Protein AF-A0A2V7EZ72-F1 (afdb_monomer)

Nearest PDB structures (foldseek):
  2m5o-assembly1_A  TM=7.471E-01  e=1.810E-03  Homo sapiens
  1veh-assembly1_A  TM=6.987E-01  e=1.286E-03  Mus musculus
  6nuk-assembly1_A  TM=4.969E-01  e=6.182E+00  synthetic construct
  8sur-assembly1_B  TM=3.525E-01  e=4.392E+00  Mus musculus

Structure (mmCIF, N/CA/C/O backbone):
data_AF-A0A2V7EZ72-F1
#
_entry.id   AF-A0A2V7EZ72-F1
#
loop_
_atom_site.group_PDB
_atom_site.id
_atom_site.type_symbol
_atom_site.label_atom_id
_atom_site.label_alt_id
_atom_site.label_comp_id
_atom_site.label_asym_id
_atom_site.label_entity_id
_atom_site.label_seq_id
_atom_site.pdbx_PDB_ins_code
_atom_site.Cartn_x
_atom_site.Cartn_y
_atom_site.Cartn_z
_atom_site.occupancy
_atom_site.B_iso_or_equiv
_atom_site.auth_seq_id
_atom_site.auth_comp_id
_atom_site.auth_asym_id
_atom_site.auth_atom_id
_atom_site.pdbx_PDB_model_num
ATOM 1 N N . MET A 1 1 ? -7.415 -7.072 31.006 1.00 46.84 1 MET A N 1
ATOM 2 C CA . MET A 1 1 ? -6.227 -7.075 30.124 1.00 46.84 1 MET A CA 1
ATOM 3 C C . MET A 1 1 ? -6.629 -6.366 28.836 1.00 46.84 1 MET A C 1
ATOM 5 O O . MET A 1 1 ? -7.737 -6.609 28.391 1.00 46.84 1 MET A O 1
ATOM 9 N N . SER A 1 2 ? -5.783 -5.436 28.381 1.00 45.78 2 SER A N 1
ATOM 10 C CA . SER A 1 2 ? -5.834 -4.524 27.220 1.00 45.78 2 SER A CA 1
ATOM 11 C C . SER A 1 2 ? -7.028 -4.547 26.265 1.00 45.78 2 SER A C 1
ATOM 13 O O . SER A 1 2 ? -7.158 -5.459 25.461 1.00 45.78 2 SER A O 1
ATOM 15 N N . GLU A 1 3 ? -7.749 -3.429 26.219 1.00 49.47 3 GLU A N 1
ATOM 16 C CA . GLU A 1 3 ? -8.521 -3.004 25.049 1.00 49.47 3 GLU A CA 1
ATOM 17 C C . GLU A 1 3 ? -8.048 -1.588 24.696 1.00 49.47 3 GLU A C 1
ATOM 19 O O . GLU A 1 3 ? -8.564 -0.580 25.167 1.00 49.47 3 GLU A O 1
ATOM 24 N N . ALA A 1 4 ? -6.929 -1.525 23.979 1.00 51.88 4 ALA A N 1
ATOM 25 C CA . ALA A 1 4 ? -6.326 -0.292 23.491 1.00 51.88 4 ALA A CA 1
ATOM 26 C C . ALA A 1 4 ? -5.857 -0.558 22.064 1.00 51.88 4 ALA A C 1
ATOM 28 O O . ALA A 1 4 ? -4.697 -0.896 21.855 1.00 51.88 4 ALA A O 1
ATOM 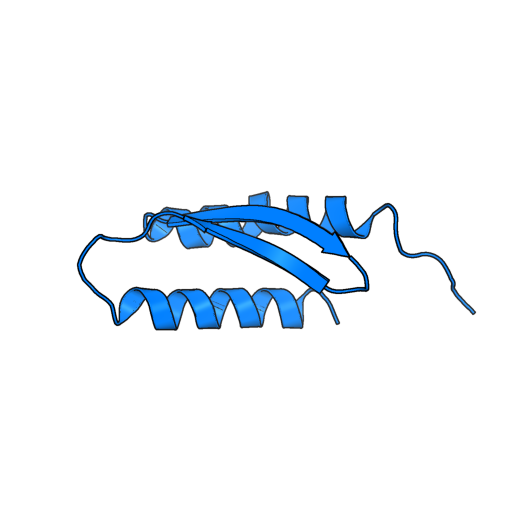29 N N . ALA A 1 5 ? -6.762 -0.510 21.090 1.00 56.25 5 ALA A N 1
ATOM 30 C CA . ALA A 1 5 ? -6.373 -0.580 19.685 1.00 56.25 5 ALA A CA 1
ATOM 31 C C . ALA A 1 5 ? -7.541 -0.181 18.786 1.00 56.25 5 ALA A C 1
ATOM 33 O O . ALA A 1 5 ? -8.363 -1.029 18.455 1.00 56.25 5 ALA A O 1
ATOM 34 N N . THR A 1 6 ? -7.625 1.084 18.363 1.00 55.09 6 THR A N 1
ATOM 35 C CA . THR A 1 6 ? -8.225 1.395 17.045 1.00 55.09 6 THR A CA 1
ATOM 36 C C . THR A 1 6 ? -7.945 2.783 16.448 1.00 55.09 6 THR A C 1
ATOM 38 O O . THR A 1 6 ? -8.020 2.860 15.225 1.00 55.09 6 THR A O 1
ATOM 41 N N . PRO A 1 7 ? -7.552 3.861 17.162 1.00 54.66 7 PRO A N 1
ATOM 42 C CA . PRO A 1 7 ? -7.206 5.108 16.466 1.00 54.66 7 PRO A CA 1
ATOM 43 C C . PRO A 1 7 ? -5.800 5.087 15.834 1.00 54.66 7 PRO A C 1
ATOM 45 O O . PRO A 1 7 ? -5.550 5.812 14.875 1.00 54.66 7 PRO A O 1
ATOM 48 N N . ASP A 1 8 ? -4.897 4.223 16.308 1.00 67.56 8 ASP A N 1
ATOM 49 C CA . ASP A 1 8 ? -3.488 4.220 15.888 1.00 67.56 8 ASP A CA 1
ATOM 50 C C . ASP A 1 8 ? -3.183 3.263 14.732 1.00 67.56 8 ASP A C 1
ATOM 52 O O . ASP A 1 8 ? -2.169 3.428 14.059 1.00 67.56 8 ASP A O 1
ATOM 56 N N . LEU A 1 9 ? -4.027 2.251 14.485 1.00 76.62 9 LEU A N 1
ATOM 57 C CA . LEU A 1 9 ? -3.731 1.209 13.493 1.00 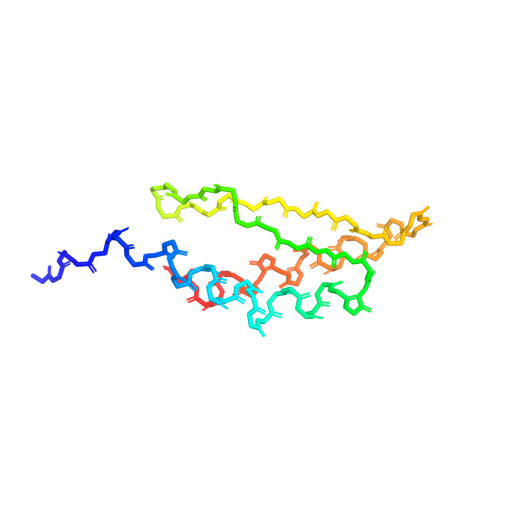76.62 9 LEU A CA 1
ATOM 58 C C . LEU A 1 9 ? -3.585 1.818 12.095 1.00 76.62 9 LEU A C 1
ATOM 60 O O . LEU A 1 9 ? -2.634 1.508 11.388 1.00 76.62 9 LEU A O 1
ATOM 64 N N . LYS A 1 10 ? -4.471 2.755 11.741 1.00 80.31 10 LYS A N 1
ATOM 65 C CA . LYS A 1 10 ? -4.396 3.501 10.482 1.00 80.31 10 LYS A CA 1
ATOM 66 C C . LYS A 1 10 ? -3.081 4.269 10.352 1.00 80.31 10 LYS A C 1
ATOM 68 O O . LYS A 1 10 ? -2.414 4.131 9.335 1.00 80.31 10 LYS A O 1
ATOM 73 N N . SER A 1 11 ? -2.694 5.035 11.373 1.00 82.31 11 SER A N 1
ATOM 74 C CA . SER A 1 11 ? -1.444 5.805 11.348 1.00 82.31 11 SER A CA 1
ATOM 75 C C . SER A 1 11 ? -0.218 4.901 11.294 1.00 82.31 11 SER A C 1
ATOM 77 O O . SER A 1 11 ? 0.680 5.159 10.509 1.00 82.31 11 SER A O 1
ATOM 79 N N . ARG A 1 12 ? -0.197 3.805 12.062 1.00 81.88 12 ARG A N 1
ATOM 80 C CA . ARG A 1 12 ? 0.901 2.828 12.041 1.00 81.88 12 ARG A CA 1
ATOM 81 C C . ARG A 1 12 ? 1.046 2.165 10.678 1.00 81.88 12 ARG A C 1
ATOM 83 O O . ARG A 1 12 ? 2.159 2.024 10.193 1.00 81.88 12 ARG A O 1
ATOM 90 N N . VAL A 1 13 ? -0.074 1.770 10.074 1.00 83.12 13 VAL A N 1
ATOM 91 C CA . VAL A 1 13 ? -0.110 1.193 8.727 1.00 83.12 13 VAL A CA 1
ATOM 92 C C . VAL A 1 13 ? 0.366 2.212 7.695 1.00 83.12 13 VAL A C 1
ATOM 94 O O . VAL A 1 13 ? 1.179 1.863 6.849 1.00 83.12 13 VAL A O 1
ATOM 97 N N . GLN A 1 14 ? -0.101 3.460 7.776 1.00 85.38 14 GLN A N 1
ATOM 98 C CA . GLN A 1 14 ? 0.325 4.543 6.889 1.00 85.38 14 GLN A CA 1
ATOM 99 C C . GLN A 1 14 ? 1.841 4.765 6.978 1.00 85.38 14 GLN A C 1
ATOM 101 O O . GLN A 1 14 ? 2.510 4.767 5.952 1.00 85.38 14 GLN A O 1
ATOM 106 N N . ASP A 1 15 ? 2.391 4.859 8.191 1.00 87.00 15 ASP A N 1
ATOM 107 C CA . ASP A 1 15 ? 3.832 5.029 8.418 1.00 87.00 15 ASP A CA 1
ATOM 108 C C . ASP A 1 15 ? 4.636 3.861 7.828 1.00 87.00 15 ASP A C 1
ATOM 110 O O . ASP A 1 15 ? 5.628 4.066 7.131 1.00 87.00 15 ASP A O 1
ATOM 114 N N . LEU A 1 16 ? 4.174 2.623 8.037 1.00 84.81 16 LEU A N 1
ATOM 115 C CA . LEU A 1 16 ? 4.768 1.415 7.452 1.00 84.81 16 LEU A CA 1
ATOM 116 C C . LEU A 1 16 ? 4.738 1.439 5.925 1.00 84.81 16 LEU A C 1
ATOM 118 O O . LEU A 1 16 ? 5.707 1.048 5.268 1.00 84.81 16 LEU A O 1
ATOM 122 N N . ILE A 1 17 ? 3.621 1.895 5.356 1.00 85.94 17 ILE A N 1
ATOM 123 C CA . ILE A 1 17 ? 3.482 2.013 3.914 1.00 85.94 17 ILE A CA 1
ATOM 124 C C . ILE A 1 17 ? 4.496 3.023 3.400 1.00 85.94 17 ILE A C 1
ATOM 126 O O . ILE A 1 17 ? 5.309 2.657 2.565 1.00 85.94 17 ILE A O 1
ATOM 130 N N . ASP A 1 18 ? 4.522 4.241 3.930 1.00 86.62 18 ASP A N 1
ATOM 131 C CA . ASP A 1 18 ? 5.399 5.305 3.441 1.00 86.62 18 ASP A CA 1
ATOM 132 C C . ASP A 1 18 ? 6.896 5.032 3.674 1.00 86.62 18 ASP A C 1
ATOM 134 O O . ASP A 1 18 ? 7.724 5.382 2.831 1.00 86.62 18 ASP A O 1
ATOM 138 N N . THR A 1 19 ? 7.263 4.364 4.773 1.00 86.69 19 THR A N 1
ATOM 139 C CA . THR A 1 19 ? 8.674 4.110 5.124 1.00 86.69 19 THR A CA 1
ATOM 140 C C . THR A 1 19 ? 9.244 2.814 4.553 1.00 86.69 19 THR A C 1
ATOM 142 O O . T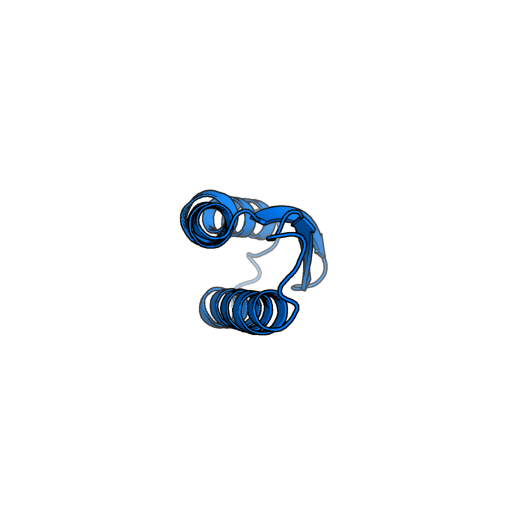HR A 1 19 ? 10.436 2.774 4.242 1.00 86.69 19 THR A O 1
ATOM 145 N N . MET A 1 20 ? 8.433 1.761 4.396 1.00 84.19 20 MET A N 1
ATOM 146 C CA . MET A 1 20 ? 8.899 0.449 3.925 1.00 84.19 20 MET A CA 1
ATOM 147 C C . MET A 1 20 ? 8.276 0.027 2.597 1.00 84.19 20 MET A C 1
ATOM 149 O O . MET A 1 20 ? 9.002 -0.363 1.682 1.00 84.19 20 MET A O 1
ATOM 153 N N . ILE A 1 21 ? 6.946 0.088 2.468 1.00 82.94 21 ILE A N 1
ATOM 154 C CA . ILE A 1 21 ? 6.257 -0.470 1.293 1.00 82.94 21 ILE A CA 1
ATOM 155 C C . ILE A 1 21 ? 6.472 0.423 0.070 1.00 82.94 21 ILE A C 1
ATOM 157 O O . ILE A 1 21 ? 6.972 -0.048 -0.945 1.00 82.94 21 ILE A O 1
ATOM 161 N N . ASN A 1 22 ? 6.163 1.712 0.165 1.00 84.38 22 ASN A N 1
ATOM 162 C CA . ASN A 1 22 ? 6.251 2.689 -0.912 1.00 84.38 22 ASN A CA 1
ATOM 163 C C . ASN A 1 22 ? 7.645 2.719 -1.568 1.00 84.38 22 ASN A C 1
ATOM 165 O O . ASN A 1 22 ? 7.703 2.562 -2.784 1.00 84.38 22 ASN A O 1
ATOM 169 N N . PRO A 1 23 ? 8.779 2.801 -0.836 1.00 84.44 23 PRO A N 1
ATOM 170 C CA . PRO A 1 23 ? 10.101 2.722 -1.463 1.00 84.44 23 PRO A CA 1
ATOM 171 C C . PRO A 1 23 ? 10.402 1.349 -2.087 1.00 84.44 23 PRO A C 1
ATOM 173 O O . PRO A 1 23 ? 11.030 1.294 -3.148 1.00 84.44 23 PRO A O 1
ATOM 176 N N . ALA A 1 24 ? 9.938 0.247 -1.484 1.00 79.44 24 ALA A N 1
ATOM 177 C CA . ALA A 1 24 ? 10.114 -1.094 -2.045 1.00 79.44 24 ALA A CA 1
ATOM 178 C C . ALA A 1 24 ? 9.349 -1.274 -3.369 1.00 79.44 24 ALA A C 1
ATOM 180 O O . ALA A 1 24 ? 9.875 -1.869 -4.310 1.00 79.44 24 ALA A O 1
ATOM 181 N N . VAL A 1 25 ? 8.132 -0.727 -3.471 1.00 76.81 25 VAL A N 1
ATOM 182 C CA . VAL A 1 25 ? 7.306 -0.821 -4.687 1.00 76.81 25 VAL A CA 1
ATOM 183 C C . VAL A 1 25 ? 7.732 0.221 -5.728 1.00 76.81 25 VAL A C 1
ATOM 185 O O . VAL A 1 25 ? 7.770 -0.087 -6.922 1.00 76.81 25 VAL A O 1
ATOM 188 N N . ALA A 1 26 ? 8.151 1.415 -5.292 1.00 80.12 26 ALA A N 1
ATOM 189 C CA . ALA A 1 26 ? 8.656 2.482 -6.160 1.00 80.12 26 ALA A CA 1
ATOM 190 C C . ALA A 1 26 ? 9.912 2.052 -6.923 1.00 80.12 26 ALA A C 1
ATOM 192 O O . ALA A 1 26 ? 10.045 2.359 -8.108 1.00 80.12 26 ALA A O 1
ATOM 193 N N . GLY A 1 27 ? 10.786 1.255 -6.296 1.00 73.25 27 GLY A N 1
ATOM 194 C CA . GLY A 1 27 ? 11.930 0.622 -6.965 1.00 73.25 27 GLY A CA 1
ATOM 195 C C . GLY A 1 27 ? 11.546 -0.330 -8.109 1.00 73.25 27 GLY A C 1
ATOM 196 O O . GLY A 1 27 ? 12.385 -0.678 -8.939 1.00 73.25 27 GLY A O 1
ATOM 197 N N . HIS A 1 28 ? 10.279 -0.739 -8.186 1.00 71.06 28 HIS A N 1
ATOM 198 C CA . HIS A 1 28 ? 9.722 -1.578 -9.249 1.00 71.06 28 HIS A CA 1
ATOM 199 C C . HIS A 1 28 ? 8.731 -0.831 -10.161 1.00 71.06 28 HIS A C 1
ATOM 201 O O . HIS A 1 28 ? 8.141 -1.429 -11.064 1.00 71.06 28 HIS A O 1
ATOM 207 N N . GLY A 1 29 ? 8.596 0.488 -9.982 1.00 75.75 29 GLY A N 1
ATOM 208 C CA . GLY A 1 29 ? 7.702 1.340 -10.769 1.00 75.75 29 GLY A CA 1
ATOM 209 C C . GLY A 1 29 ? 6.232 1.260 -10.354 1.00 75.75 29 GLY A C 1
ATOM 210 O O . GLY A 1 29 ? 5.365 1.656 -11.134 1.00 75.75 29 GLY A O 1
ATOM 211 N N . GLY A 1 30 ? 5.954 0.737 -9.158 1.00 78.50 30 GLY A N 1
ATOM 212 C CA . GLY A 1 30 ? 4.635 0.757 -8.536 1.00 78.50 30 GLY A CA 1
ATOM 213 C C . GLY A 1 30 ? 4.610 1.588 -7.257 1.00 78.50 30 GLY A C 1
ATOM 214 O O . GLY A 1 30 ? 5.622 2.103 -6.803 1.00 78.50 30 GLY A O 1
ATOM 215 N N . PHE A 1 31 ? 3.435 1.727 -6.677 1.00 83.19 31 PHE A N 1
ATOM 216 C CA . PHE A 1 31 ? 3.167 2.432 -5.438 1.00 8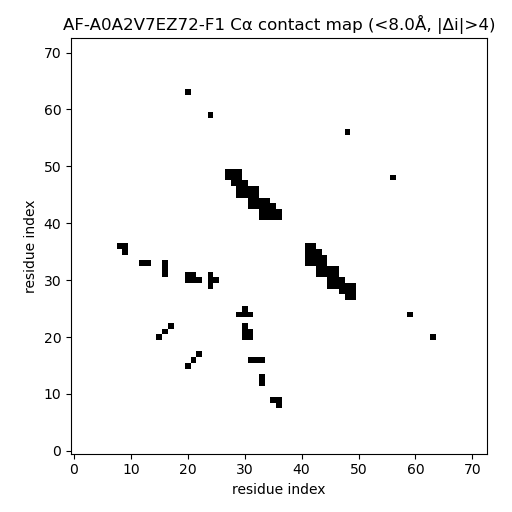3.19 31 PHE A CA 1
ATOM 217 C C . PHE A 1 31 ? 2.006 1.741 -4.725 1.00 83.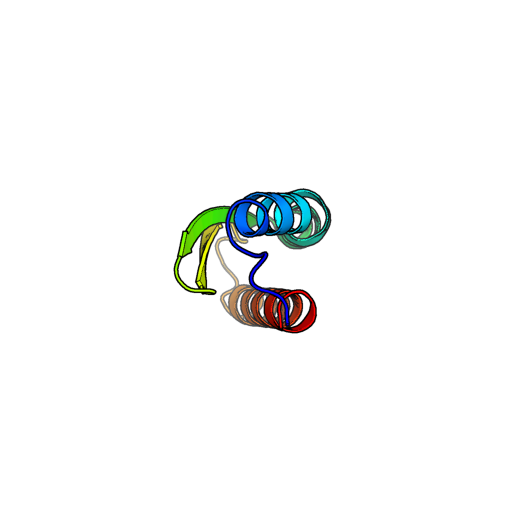19 31 PHE A C 1
ATOM 219 O O . PHE A 1 31 ? 1.216 1.013 -5.336 1.00 83.19 31 PHE A O 1
ATOM 226 N N . VAL A 1 32 ? 1.911 1.952 -3.418 1.00 83.62 32 VAL A N 1
ATOM 227 C CA . VAL A 1 32 ? 0.835 1.397 -2.594 1.00 83.62 32 VAL A CA 1
ATOM 228 C C . VAL A 1 32 ? 0.254 2.515 -1.756 1.00 83.62 32 VAL A C 1
ATOM 230 O O . VAL A 1 32 ? 0.994 3.253 -1.116 1.00 83.62 32 VAL A O 1
ATOM 233 N N . GLU A 1 33 ? -1.067 2.616 -1.746 1.00 85.25 33 GLU A N 1
ATOM 234 C CA . GLU A 1 33 ? -1.801 3.589 -0.950 1.00 85.25 33 GLU A CA 1
ATOM 235 C C . GLU A 1 33 ? -2.788 2.894 -0.015 1.00 85.25 33 GLU A C 1
ATOM 237 O O . GLU A 1 33 ? -3.440 1.902 -0.364 1.00 85.25 33 GLU A O 1
ATOM 242 N N . LEU A 1 34 ? -2.906 3.446 1.191 1.00 86.38 34 LEU A N 1
ATOM 243 C CA . LEU A 1 34 ? -3.880 3.023 2.183 1.00 86.38 34 LEU A CA 1
ATOM 244 C C . LEU A 1 34 ? -5.265 3.563 1.814 1.00 86.38 34 LEU A C 1
ATOM 246 O O . LEU A 1 34 ? -5.481 4.771 1.825 1.00 86.38 34 LEU A O 1
ATOM 250 N N . ILE A 1 35 ? -6.211 2.669 1.524 1.00 87.75 35 ILE A N 1
ATOM 251 C CA . ILE A 1 35 ? -7.608 3.039 1.266 1.00 87.75 35 ILE A CA 1
ATOM 252 C C . ILE A 1 35 ? -8.351 3.176 2.592 1.00 87.75 35 ILE A C 1
ATOM 254 O O . ILE A 1 35 ? -8.930 4.221 2.882 1.00 87.75 35 ILE A O 1
ATOM 258 N N . ASP A 1 36 ? -8.350 2.108 3.392 1.00 84.19 36 ASP A N 1
ATOM 259 C CA . ASP A 1 36 ? -9.113 2.064 4.635 1.00 84.19 36 ASP A CA 1
ATOM 260 C C . ASP A 1 36 ? -8.596 0.985 5.591 1.00 84.19 36 ASP A C 1
ATOM 262 O O . ASP A 1 36 ? -7.894 0.055 5.189 1.00 84.19 36 ASP A O 1
ATOM 266 N N . VAL A 1 37 ? -8.961 1.093 6.866 1.00 83.06 37 VAL A N 1
ATOM 267 C CA . VAL A 1 37 ? -8.647 0.094 7.893 1.00 83.06 37 VAL A CA 1
ATOM 268 C C . VAL A 1 37 ? -9.900 -0.171 8.719 1.00 83.06 37 VAL A C 1
ATOM 270 O O . VAL A 1 37 ? -10.360 0.709 9.442 1.00 83.06 37 VAL A O 1
ATOM 273 N N . GLN A 1 38 ? -10.444 -1.385 8.629 1.00 81.50 38 GLN A N 1
ATOM 274 C CA . GLN A 1 38 ? -11.645 -1.801 9.363 1.00 81.50 38 GLN A CA 1
ATOM 275 C C . GLN A 1 38 ? -11.487 -3.220 9.902 1.00 81.50 38 GLN A C 1
ATOM 277 O O . GLN A 1 38 ? -11.014 -4.093 9.182 1.00 81.50 38 GLN A O 1
ATOM 282 N N . ASP A 1 39 ? -11.907 -3.465 11.146 1.00 72.94 39 ASP A N 1
ATOM 283 C CA . ASP A 1 39 ? -11.975 -4.806 11.754 1.00 72.94 39 ASP A CA 1
ATOM 284 C C . ASP A 1 39 ? -10.688 -5.636 11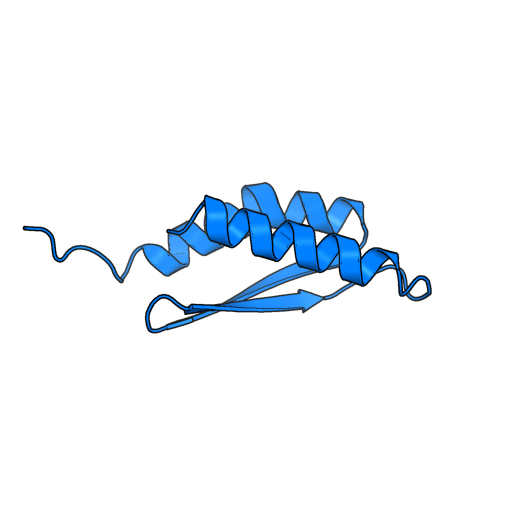.585 1.00 72.94 39 ASP A C 1
ATOM 286 O O . ASP A 1 39 ? -10.715 -6.775 11.114 1.00 72.94 39 ASP A O 1
ATOM 290 N N . ASN A 1 40 ? -9.530 -5.048 11.917 1.00 72.75 40 ASN A N 1
ATOM 291 C CA . ASN A 1 40 ? -8.208 -5.666 11.724 1.00 72.75 40 ASN A CA 1
ATOM 292 C C . ASN A 1 40 ? -7.856 -6.003 10.259 1.00 72.75 40 ASN A C 1
ATOM 294 O O . ASN A 1 40 ? -6.889 -6.715 9.993 1.00 72.75 40 ASN A O 1
ATOM 298 N N . ARG A 1 41 ? -8.613 -5.484 9.288 1.00 77.62 41 ARG A N 1
ATOM 299 C CA . ARG A 1 41 ? -8.338 -5.611 7.857 1.00 77.62 41 ARG A CA 1
ATOM 300 C C . ARG A 1 41 ? -7.872 -4.282 7.303 1.00 77.62 41 ARG A C 1
ATOM 302 O O . ARG A 1 41 ? -8.505 -3.247 7.493 1.00 77.62 41 ARG A O 1
ATOM 309 N N . VAL A 1 42 ? -6.768 -4.345 6.579 1.00 82.00 42 VAL A N 1
ATOM 310 C CA . VAL A 1 42 ? -6.179 -3.203 5.896 1.00 82.00 42 VAL A CA 1
ATOM 311 C C . VAL A 1 42 ? -6.521 -3.310 4.414 1.00 82.00 42 VAL A C 1
ATOM 313 O O . VAL A 1 42 ? -6.174 -4.294 3.759 1.00 82.00 42 VAL A O 1
ATOM 316 N N . TYR A 1 43 ? -7.208 -2.301 3.891 1.00 85.19 43 TYR A N 1
ATOM 317 C CA . TYR A 1 43 ? -7.520 -2.164 2.477 1.00 85.19 43 TYR A CA 1
ATOM 318 C C . TYR A 1 43 ? -6.476 -1.268 1.831 1.00 85.19 43 TYR A C 1
ATOM 320 O O . TYR A 1 43 ? -6.336 -0.095 2.173 1.00 85.19 43 TYR A O 1
ATOM 328 N N . LEU A 1 44 ? -5.747 -1.841 0.885 1.00 82.69 44 LEU A N 1
ATOM 329 C CA . LEU A 1 44 ? -4.675 -1.180 0.160 1.00 82.69 44 LEU A CA 1
ATOM 330 C C . LEU A 1 44 ? -5.016 -1.187 -1.318 1.00 82.69 44 LEU A C 1
ATOM 332 O O . LEU A 1 44 ? -5.521 -2.187 -1.835 1.00 82.69 44 LEU A O 1
ATOM 336 N N . THR A 1 45 ? -4.686 -0.100 -1.998 1.00 82.88 45 THR A N 1
ATOM 337 C CA . THR A 1 45 ? -4.634 -0.084 -3.453 1.00 82.88 45 THR A CA 1
ATOM 338 C C . THR A 1 45 ? -3.179 -0.087 -3.878 1.00 82.88 45 THR A C 1
ATOM 340 O O . THR A 1 45 ? -2.366 0.662 -3.344 1.00 82.88 45 THR A O 1
ATOM 343 N N . MET A 1 46 ? -2.835 -0.963 -4.812 1.00 79.12 46 MET A N 1
ATOM 344 C CA . MET A 1 46 ? -1.522 -0.960 -5.440 1.00 79.12 46 MET A CA 1
ATOM 345 C C . MET A 1 46 ? -1.712 -0.425 -6.850 1.00 79.12 46 MET A C 1
ATOM 347 O O . MET A 1 46 ? -2.570 -0.910 -7.590 1.00 79.12 46 MET A O 1
ATOM 351 N N . GLY A 1 47 ? -0.955 0.604 -7.195 1.00 74.69 47 GLY A N 1
ATOM 352 C CA . GLY A 1 47 ? -0.979 1.225 -8.508 1.00 74.69 47 GLY A CA 1
ATOM 353 C C . GLY A 1 47 ? 0.418 1.241 -9.097 1.00 74.69 47 GLY A C 1
ATOM 354 O O . GLY A 1 47 ? 1.406 1.247 -8.380 1.00 74.69 47 GLY A O 1
ATOM 355 N N . GLY A 1 48 ? 0.521 1.253 -10.418 1.00 69.56 48 GLY A N 1
ATOM 356 C CA . GLY A 1 48 ? 1.821 1.233 -11.077 1.00 69.56 48 GLY A CA 1
ATOM 357 C C . GLY A 1 48 ? 2.502 -0.138 -11.036 1.00 69.56 48 GLY A C 1
ATOM 358 O O . GLY A 1 48 ? 2.243 -1.002 -10.205 1.00 69.56 48 GLY A O 1
ATOM 359 N N . GLY A 1 49 ? 3.349 -0.335 -12.027 1.00 63.34 49 GLY A N 1
ATOM 360 C CA . GLY A 1 49 ? 3.929 -1.613 -12.385 1.00 63.34 49 GLY A CA 1
ATOM 361 C C . GLY A 1 49 ? 4.303 -1.546 -13.853 1.00 63.34 49 GLY A C 1
ATOM 362 O O . GLY A 1 49 ? 3.550 -1.012 -14.681 1.00 63.34 49 GLY A O 1
ATOM 363 N N . CYS A 1 50 ? 5.506 -2.031 -14.164 1.00 57.97 50 CYS A N 1
ATOM 364 C CA . CYS A 1 50 ? 5.976 -2.186 -15.533 1.00 57.97 50 CYS A CA 1
ATOM 365 C C . CYS A 1 50 ? 4.882 -2.858 -16.370 1.00 57.97 50 CYS A C 1
ATOM 367 O O . CYS A 1 50 ? 4.546 -4.018 -16.151 1.00 57.97 50 CYS A O 1
ATOM 369 N N . GLN A 1 51 ? 4.355 -2.100 -17.329 1.00 54.41 51 GLN A N 1
ATOM 370 C CA . GLN A 1 51 ? 3.201 -2.370 -18.191 1.00 54.41 51 GLN A CA 1
ATOM 371 C C . GLN A 1 51 ? 3.401 -3.570 -19.153 1.00 54.41 51 GLN A C 1
ATOM 373 O O . GLN A 1 51 ? 3.025 -3.490 -20.320 1.00 54.41 51 GLN A O 1
ATOM 378 N N . GLY A 1 52 ? 4.040 -4.671 -18.735 1.00 54.44 52 GLY A N 1
ATOM 379 C CA . GLY A 1 52 ? 4.410 -5.737 -19.672 1.00 54.44 52 GLY A CA 1
ATOM 380 C C . GLY A 1 52 ? 4.971 -7.054 -19.132 1.00 54.44 52 GLY A C 1
ATOM 381 O O . GLY A 1 52 ? 5.224 -7.935 -19.949 1.00 54.44 52 GLY A O 1
ATOM 382 N N . CYS A 1 53 ? 5.143 -7.258 -17.819 1.00 55.31 53 CYS A N 1
ATOM 383 C CA . CYS A 1 53 ? 5.738 -8.499 -17.295 1.00 55.31 53 CYS A CA 1
ATOM 384 C C . CYS A 1 53 ? 4.915 -9.091 -16.142 1.00 55.31 53 CYS A C 1
ATOM 386 O O . CYS A 1 53 ? 5.298 -8.976 -14.983 1.00 55.31 53 CYS A O 1
ATOM 388 N N . GLY A 1 54 ? 3.818 -9.791 -16.450 1.00 58.72 54 GLY A N 1
ATOM 389 C CA . GLY A 1 54 ? 2.887 -10.346 -15.450 1.00 58.72 54 GLY A CA 1
ATOM 390 C C . GLY A 1 54 ? 3.480 -11.327 -14.420 1.00 58.72 54 GLY A C 1
ATOM 391 O O . GLY A 1 54 ? 2.806 -11.672 -13.457 1.00 58.72 54 GLY A O 1
ATOM 392 N N . ALA A 1 55 ? 4.734 -11.767 -14.575 1.00 62.50 55 ALA A N 1
ATOM 393 C CA . ALA A 1 55 ? 5.446 -12.549 -13.559 1.00 62.50 55 ALA A CA 1
ATOM 394 C C . ALA A 1 55 ? 6.023 -11.686 -12.413 1.00 62.50 55 ALA A C 1
ATOM 396 O O . ALA A 1 55 ? 6.186 -12.174 -11.291 1.00 62.50 55 ALA A O 1
ATOM 3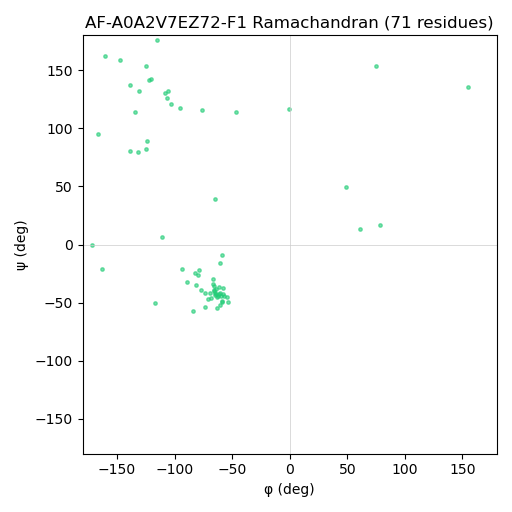97 N N . ALA A 1 56 ? 6.319 -10.407 -12.673 1.00 60.12 56 ALA A N 1
ATOM 398 C CA . ALA A 1 56 ? 6.858 -9.492 -11.669 1.00 60.12 56 ALA A CA 1
ATOM 399 C C . ALA A 1 56 ? 5.778 -9.080 -10.655 1.00 60.12 56 ALA A C 1
ATOM 401 O O . ALA A 1 56 ? 6.033 -9.124 -9.452 1.00 60.12 56 ALA A O 1
ATOM 402 N N . ASP A 1 57 ? 4.556 -8.800 -11.124 1.00 64.75 57 ASP A N 1
ATOM 403 C CA . ASP A 1 57 ? 3.408 -8.418 -10.289 1.00 64.75 57 ASP A CA 1
ATOM 404 C C . ASP A 1 57 ? 3.072 -9.450 -9.206 1.00 64.75 57 ASP A C 1
ATOM 406 O O . ASP A 1 57 ? 2.854 -9.099 -8.047 1.00 64.75 57 ASP A O 1
ATOM 410 N N . VAL A 1 58 ? 3.063 -10.740 -9.557 1.00 67.38 58 VAL A N 1
ATOM 411 C CA . VAL A 1 58 ? 2.698 -11.811 -8.611 1.00 67.38 58 VAL A CA 1
ATOM 412 C C . VAL A 1 58 ? 3.727 -11.922 -7.485 1.00 67.38 58 VAL A C 1
ATOM 414 O O . VAL A 1 58 ? 3.361 -12.092 -6.321 1.00 67.38 58 VAL A O 1
ATOM 417 N N . THR A 1 59 ? 5.012 -11.788 -7.819 1.00 70.44 59 THR A N 1
ATOM 418 C CA . THR A 1 59 ? 6.111 -11.885 -6.849 1.00 70.44 59 THR A CA 1
ATOM 419 C C . THR A 1 59 ? 6.115 -10.685 -5.899 1.00 70.44 59 THR A C 1
ATOM 421 O O . THR A 1 59 ? 6.255 -10.849 -4.688 1.00 70.44 59 THR A O 1
ATOM 424 N N . LEU A 1 60 ? 5.880 -9.488 -6.441 1.00 69.12 60 LEU A N 1
ATOM 425 C CA . LEU A 1 60 ? 5.732 -8.245 -5.682 1.00 69.12 60 LEU A CA 1
ATOM 426 C C . LEU A 1 60 ? 4.560 -8.304 -4.704 1.00 69.12 60 LEU A C 1
ATOM 428 O O . LEU A 1 60 ? 4.734 -8.072 -3.507 1.00 69.12 60 LEU A O 1
ATOM 432 N N . LYS A 1 61 ? 3.376 -8.677 -5.202 1.00 72.00 61 LYS A N 1
ATOM 433 C CA . LYS A 1 61 ? 2.161 -8.780 -4.388 1.00 72.00 61 LYS A CA 1
ATOM 434 C C . LYS A 1 61 ? 2.344 -9.763 -3.232 1.00 72.00 61 LYS A C 1
ATOM 436 O O . LYS A 1 61 ? 1.965 -9.458 -2.103 1.00 72.00 61 LYS A O 1
ATOM 441 N N . ALA A 1 62 ? 2.974 -10.909 -3.497 1.00 77.62 62 ALA A N 1
ATOM 442 C CA . ALA A 1 62 ? 3.268 -11.907 -2.473 1.00 77.62 62 ALA A CA 1
ATOM 443 C C . ALA A 1 62 ? 4.243 -11.390 -1.398 1.00 77.62 62 ALA A C 1
ATOM 445 O O . ALA A 1 62 ? 4.054 -11.682 -0.217 1.00 77.62 62 ALA A O 1
ATOM 446 N N . GLY A 1 63 ? 5.258 -10.607 -1.784 1.00 77.44 63 GLY A N 1
ATOM 447 C CA . GLY A 1 63 ? 6.195 -9.985 -0.844 1.00 77.44 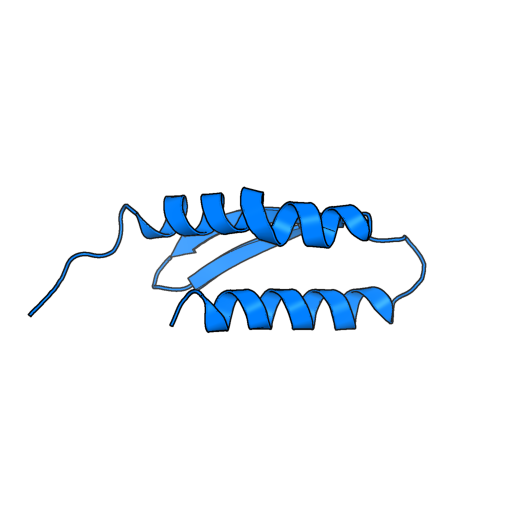63 GLY A CA 1
ATOM 448 C C . GLY A 1 63 ? 5.519 -8.965 0.075 1.00 77.44 63 GLY A C 1
ATOM 449 O O . GLY A 1 63 ? 5.730 -8.991 1.286 1.00 77.44 63 GLY A O 1
ATOM 450 N N . ILE A 1 64 ? 4.647 -8.124 -0.487 1.00 74.75 64 ILE A N 1
ATOM 451 C CA . ILE A 1 64 ? 3.921 -7.090 0.264 1.00 74.75 64 ILE A CA 1
ATOM 452 C C . ILE A 1 64 ? 2.898 -7.717 1.223 1.00 74.75 64 ILE A C 1
ATOM 454 O O . ILE A 1 64 ? 2.864 -7.357 2.397 1.00 74.75 64 ILE A O 1
ATOM 458 N N . GLU A 1 65 ? 2.108 -8.701 0.769 1.00 75.12 65 GLU A N 1
ATOM 459 C CA . GLU A 1 65 ? 1.168 -9.422 1.648 1.00 75.12 65 GLU A CA 1
ATOM 460 C C . GLU A 1 65 ? 1.874 -10.091 2.830 1.00 75.12 65 GLU A C 1
ATOM 462 O O . GLU A 1 65 ? 1.332 -10.139 3.937 1.00 75.12 65 GLU A O 1
ATOM 467 N N . ARG A 1 66 ? 3.078 -10.621 2.597 1.00 80.19 66 ARG A N 1
ATOM 468 C CA . ARG A 1 66 ? 3.865 -11.276 3.636 1.00 80.19 66 ARG A CA 1
ATOM 469 C C . ARG A 1 66 ? 4.407 -10.276 4.657 1.00 80.19 66 ARG A C 1
ATOM 471 O O . ARG A 1 66 ? 4.203 -10.497 5.844 1.00 80.19 66 ARG A O 1
ATOM 478 N N . LEU A 1 67 ? 4.991 -9.167 4.202 1.00 78.06 67 LEU A N 1
ATOM 479 C CA . LEU A 1 67 ? 5.465 -8.081 5.072 1.00 78.06 67 LEU A CA 1
ATOM 480 C C . LEU A 1 67 ? 4.364 -7.564 6.004 1.00 78.06 67 LEU A C 1
ATOM 482 O O . LEU A 1 67 ? 4.585 -7.422 7.201 1.00 78.06 67 LEU A O 1
ATOM 486 N N . ILE A 1 68 ? 3.161 -7.342 5.471 1.00 74.62 68 ILE A N 1
ATOM 487 C CA . ILE A 1 68 ? 2.029 -6.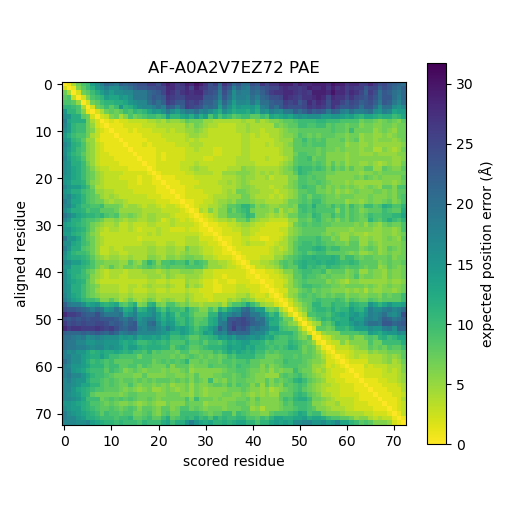843 6.263 1.00 74.62 68 ILE A CA 1
ATOM 488 C C . ILE A 1 68 ? 1.616 -7.857 7.334 1.00 74.62 68 ILE A C 1
ATOM 490 O O . ILE A 1 68 ? 1.366 -7.466 8.468 1.00 74.62 68 ILE A O 1
ATOM 494 N N . LYS A 1 69 ? 1.569 -9.154 7.000 1.00 75.62 69 LYS A N 1
ATOM 495 C CA . LYS A 1 69 ? 1.254 -10.218 7.970 1.00 75.62 69 LYS A CA 1
ATOM 496 C C . LYS A 1 69 ? 2.326 -10.401 9.045 1.00 75.62 69 LYS A C 1
ATOM 498 O O . LYS A 1 69 ? 1.997 -10.865 10.129 1.00 75.62 69 LYS A O 1
ATOM 503 N N . GLU A 1 70 ? 3.590 -10.113 8.739 1.00 78.56 70 GLU A N 1
ATOM 504 C CA . GLU A 1 70 ? 4.683 -10.203 9.716 1.00 78.56 70 GLU A CA 1
ATOM 505 C C . GLU A 1 70 ? 4.686 -9.003 10.677 1.00 78.56 70 GLU A C 1
ATOM 507 O O . GLU A 1 70 ? 4.890 -9.184 11.875 1.00 78.56 70 GLU A O 1
ATOM 512 N N . GLU A 1 71 ? 4.399 -7.797 10.181 1.00 72.38 71 GLU A N 1
ATOM 513 C CA . GLU A 1 71 ? 4.380 -6.568 10.991 1.00 72.38 71 GLU A CA 1
ATOM 514 C C . GLU A 1 71 ? 3.066 -6.350 11.767 1.00 72.38 71 GLU A C 1
ATOM 516 O O . GLU A 1 71 ? 3.051 -5.664 12.795 1.00 72.38 71 GLU A O 1
ATOM 521 N N . LEU A 1 72 ? 1.953 -6.924 11.295 1.00 65.69 72 LEU A N 1
ATOM 522 C CA . LEU A 1 72 ? 0.623 -6.817 11.905 1.00 65.69 72 LEU A CA 1
ATOM 523 C C . LEU A 1 72 ? 0.054 -8.220 12.200 1.00 65.69 72 LEU A C 1
ATOM 525 O O . LEU A 1 72 ? -0.617 -8.790 11.333 1.00 65.69 72 LEU A O 1
ATOM 529 N N . PRO A 1 73 ? 0.326 -8.787 13.393 1.00 60.03 73 PRO A N 1
ATOM 530 C CA . PRO A 1 73 ? -0.250 -10.059 13.833 1.00 60.03 73 PRO A CA 1
ATOM 531 C C . PRO A 1 73 ? -1.734 -9.965 14.222 1.00 60.03 73 PRO A C 1
ATOM 533 O O . PRO A 1 73 ? -2.193 -8.877 14.647 1.00 60.03 73 PRO A O 1
#

Radius of gyration: 13.51 Å; Cα contacts (8 Å, |Δi|>4): 57; chains: 1; bounding box: 24×18×50 Å

Mean predicted aligned error: 8.51 Å

Sequence (73 aa):
MSEAATPDLKSRVQDLIDTMINPAVAGHGGFVELIDVQDNRVYLTMGGGCQGCGAADVTLKAGIERLIKEELP

Solvent-accessible surface area (backbone atoms only — not comparable to full-atom values): 4500 Å² total; per-residue (Å²): 134,88,92,84,85,69,85,54,57,57,55,54,50,49,50,46,30,66,72,51,47,27,58,61,33,44,78,59,54,18,41,59,46,82,72,49,70,56,94,96,40,78,42,68,47,77,45,71,49,68,93,80,49,81,72,56,56,57,56,52,52,52,52,53,58,48,52,50,52,70,77,52,122

Foldseek 3Di:
DDDDDDPCPQVVVQCCQVPPVQVVVVVQQKHKDFDDADPLDTDIDIGTGDPDDVVVVVVSVVVVVVVCVVVRD

pLDDT: mean 73.62, std 11.24, range [45.78, 87.75]

Secondary structure (DSSP, 8-state):
-----SSHHHHHHHHHIIIIIHHHHHTTTEEEEEEEEETTEEEEEEEE--TT-HHHHHHHHHHHHHHHHHH--